Protein AF-J9DG95-F1 (afdb_monomer)

Organism: NCBI:txid1220535

pLDDT: mean 79.25, std 17.14, range [40.41, 97.5]

Structure (mmCIF, N/CA/C/O backbone):
data_AF-J9DG95-F1
#
_entry.id   AF-J9DG95-F1
#
loop_
_atom_site.group_PDB
_atom_site.id
_atom_site.type_symbol
_atom_site.label_atom_id
_atom_site.label_alt_id
_atom_site.label_comp_id
_atom_site.label_asym_id
_atom_site.label_entity_id
_atom_site.label_seq_id
_atom_site.pdbx_PDB_ins_code
_atom_site.Cartn_x
_atom_site.Cartn_y
_atom_site.Cartn_z
_atom_site.occupancy
_atom_site.B_iso_or_equiv
_atom_site.auth_seq_id
_atom_site.auth_comp_id
_atom_site.auth_asym_id
_atom_site.auth_atom_id
_atom_site.pdbx_PDB_model_num
ATOM 1 N N . MET A 1 1 ? 21.258 6.147 33.146 1.00 46.41 1 MET A N 1
ATOM 2 C CA . MET A 1 1 ? 20.422 6.375 31.950 1.00 46.41 1 MET A CA 1
ATOM 3 C C . MET A 1 1 ? 18.990 6.451 32.438 1.00 46.41 1 MET A C 1
ATOM 5 O O . MET A 1 1 ? 18.473 5.429 32.862 1.00 46.41 1 MET A O 1
ATOM 9 N N . ASP A 1 2 ? 18.403 7.646 32.477 1.00 52.19 2 ASP A N 1
ATOM 10 C CA . ASP A 1 2 ? 16.996 7.813 32.855 1.00 52.19 2 ASP A CA 1
ATOM 11 C C . ASP A 1 2 ? 16.095 7.259 31.750 1.00 52.19 2 ASP A C 1
ATOM 13 O O . ASP A 1 2 ? 16.121 7.731 30.609 1.00 52.19 2 ASP A O 1
ATOM 17 N N . MET A 1 3 ? 15.299 6.245 32.088 1.00 48.47 3 MET A N 1
ATOM 18 C CA . MET A 1 3 ? 14.184 5.807 31.258 1.00 48.47 3 MET A CA 1
ATOM 19 C C . MET A 1 3 ? 13.144 6.925 31.273 1.00 48.47 3 MET A C 1
ATOM 21 O O . MET A 1 3 ? 12.452 7.121 32.268 1.00 48.47 3 MET A O 1
ATOM 25 N N . LYS A 1 4 ? 13.028 7.677 30.173 1.00 59.44 4 LYS A N 1
ATOM 26 C CA . LYS A 1 4 ? 11.907 8.603 29.989 1.00 59.44 4 LYS A CA 1
ATOM 27 C C . LYS A 1 4 ? 10.610 7.796 30.050 1.00 59.44 4 LYS A C 1
ATOM 29 O O . LYS A 1 4 ? 10.273 7.085 29.106 1.00 59.44 4 LYS A O 1
ATOM 34 N N . GLN A 1 5 ? 9.902 7.899 31.170 1.00 54.12 5 GLN A N 1
ATOM 35 C CA . GLN A 1 5 ? 8.558 7.366 31.324 1.00 54.12 5 GLN A CA 1
ATOM 36 C C . GLN A 1 5 ? 7.655 8.158 30.372 1.00 54.12 5 GLN A C 1
ATOM 38 O O . GLN A 1 5 ? 7.385 9.339 30.596 1.00 54.12 5 GLN A O 1
ATOM 43 N N . PHE A 1 6 ? 7.246 7.547 29.261 1.00 52.09 6 PHE A N 1
ATOM 44 C CA . PHE A 1 6 ? 6.245 8.159 28.395 1.00 52.09 6 PHE A CA 1
ATOM 45 C C . PHE A 1 6 ? 4.942 8.301 29.193 1.00 52.09 6 PHE A C 1
ATOM 47 O O . PHE A 1 6 ? 4.569 7.359 29.898 1.00 52.09 6 PHE A O 1
ATOM 54 N N . PRO A 1 7 ? 4.251 9.452 29.119 1.00 52.50 7 PRO A N 1
ATOM 55 C CA . PRO A 1 7 ? 2.987 9.621 29.814 1.00 52.50 7 PRO A CA 1
ATOM 56 C C . PRO A 1 7 ? 2.023 8.532 29.346 1.00 52.50 7 PRO A C 1
ATOM 58 O O . PRO A 1 7 ? 1.777 8.380 28.145 1.00 52.50 7 PRO A O 1
ATOM 61 N N . ILE A 1 8 ? 1.496 7.763 30.299 1.00 54.72 8 ILE A N 1
ATOM 62 C CA . ILE A 1 8 ? 0.402 6.827 30.051 1.00 54.72 8 ILE A CA 1
ATOM 63 C C . ILE A 1 8 ? -0.775 7.704 29.632 1.00 54.72 8 ILE A C 1
ATOM 65 O O . ILE A 1 8 ? -1.364 8.398 30.458 1.00 54.72 8 ILE A O 1
ATOM 69 N N . ARG A 1 9 ? -1.047 7.766 28.324 1.00 54.41 9 ARG A N 1
ATOM 70 C CA . ARG A 1 9 ? -2.189 8.516 27.802 1.00 54.41 9 ARG A CA 1
ATOM 71 C C . ARG A 1 9 ? -3.445 7.929 28.441 1.00 54.41 9 ARG A C 1
ATOM 73 O O . ARG A 1 9 ? -3.718 6.745 28.258 1.00 54.41 9 ARG A O 1
ATOM 80 N N . SER A 1 10 ? -4.156 8.757 29.206 1.00 52.78 10 SER A N 1
ATOM 81 C CA . SER A 1 10 ? -5.489 8.450 29.722 1.00 52.78 10 SER A CA 1
ATOM 82 C C . SER A 1 10 ? -6.354 7.998 28.553 1.00 52.78 10 SER A C 1
ATOM 84 O O . SER A 1 10 ? -6.470 8.720 27.562 1.00 52.78 10 SER A O 1
ATOM 86 N N . PHE A 1 11 ? -6.902 6.790 28.638 1.00 56.28 11 PHE A N 1
ATOM 87 C CA . PHE A 1 11 ? -7.841 6.299 27.643 1.00 56.28 11 PHE A CA 1
ATOM 88 C C . PHE A 1 11 ? -9.150 7.065 27.825 1.00 56.28 11 PHE A C 1
ATOM 90 O O . PHE A 1 11 ? -9.706 7.082 28.919 1.00 56.28 11 PHE A O 1
ATOM 97 N N . ASP A 1 12 ? -9.605 7.742 26.776 1.00 63.22 12 ASP A N 1
ATOM 98 C CA . ASP A 1 12 ? -10.972 8.245 26.731 1.00 63.22 12 ASP A CA 1
ATOM 99 C C . ASP A 1 12 ? -11.875 7.054 26.393 1.00 63.22 12 ASP A C 1
ATOM 101 O O . ASP A 1 12 ? -11.747 6.471 25.317 1.00 63.22 12 ASP A O 1
ATOM 105 N N . GLU A 1 13 ? -12.746 6.662 27.324 1.00 64.00 13 GLU A N 1
ATOM 106 C CA . GLU A 1 13 ? -13.667 5.524 27.175 1.00 64.00 13 GLU A CA 1
ATOM 107 C C . GLU A 1 13 ? -14.621 5.681 25.980 1.00 64.00 13 GLU A C 1
ATOM 109 O O . GLU A 1 13 ? -15.195 4.701 25.510 1.00 64.00 13 GLU A O 1
ATOM 114 N N . ARG A 1 14 ? -14.763 6.903 25.449 1.00 65.94 14 ARG A N 1
ATOM 115 C CA . ARG A 1 14 ? -15.562 7.191 24.251 1.00 65.94 14 ARG A CA 1
ATOM 116 C C . ARG A 1 14 ? -14.866 6.777 22.954 1.00 65.94 14 ARG A C 1
ATOM 118 O O . ARG A 1 14 ? -15.513 6.721 21.912 1.00 65.94 14 ARG A O 1
ATOM 125 N N . VAL A 1 15 ? -13.560 6.507 22.986 1.00 65.81 15 VAL A N 1
ATOM 126 C CA . VAL A 1 15 ? -12.781 6.149 21.796 1.00 65.81 15 VAL A CA 1
ATOM 127 C C . VAL A 1 15 ? -12.737 4.632 21.651 1.00 65.81 15 VAL A C 1
ATOM 129 O O . VAL A 1 15 ? -12.050 3.935 22.398 1.00 65.81 15 VAL A O 1
ATOM 132 N N . GLN A 1 16 ? -13.449 4.116 20.649 1.00 64.75 16 GLN A N 1
ATOM 133 C CA . GLN A 1 16 ? -13.371 2.707 20.277 1.00 64.75 16 GLN A CA 1
ATOM 134 C C . GLN A 1 16 ? -12.062 2.444 19.528 1.00 64.75 16 GLN A C 1
ATOM 136 O O . GLN A 1 16 ? -11.810 3.011 18.462 1.00 64.75 16 GLN A O 1
ATOM 141 N N . PHE A 1 17 ? -11.223 1.584 20.104 1.00 68.94 17 PHE A N 1
ATOM 142 C CA . PHE A 1 17 ? -9.984 1.139 19.480 1.00 68.94 17 PHE A CA 1
ATOM 143 C C . PHE A 1 17 ? -10.176 -0.222 18.821 1.00 68.94 17 PHE A C 1
ATOM 145 O O . PHE A 1 17 ? -10.660 -1.159 19.451 1.00 68.94 17 PHE A O 1
ATOM 152 N N . MET A 1 18 ? -9.723 -0.340 17.578 1.00 72.00 18 MET A N 1
ATOM 153 C CA . MET A 1 18 ? -9.554 -1.616 16.892 1.00 72.00 18 MET A CA 1
ATOM 154 C C . MET A 1 18 ? -8.100 -2.074 17.064 1.00 72.00 18 MET A C 1
ATOM 156 O O . MET A 1 18 ? -7.167 -1.324 16.766 1.00 72.00 18 MET A O 1
ATOM 160 N N . ASP A 1 19 ? -7.900 -3.294 17.560 1.00 70.44 19 ASP A N 1
ATOM 161 C CA . ASP A 1 19 ? -6.589 -3.926 17.791 1.00 70.44 19 ASP A CA 1
ATOM 162 C C . ASP A 1 19 ? -6.255 -5.024 16.758 1.00 70.44 19 ASP A C 1
ATOM 164 O O . ASP A 1 19 ? -5.210 -5.685 16.830 1.00 70.44 19 ASP A O 1
ATOM 168 N N . TYR A 1 20 ? -7.142 -5.18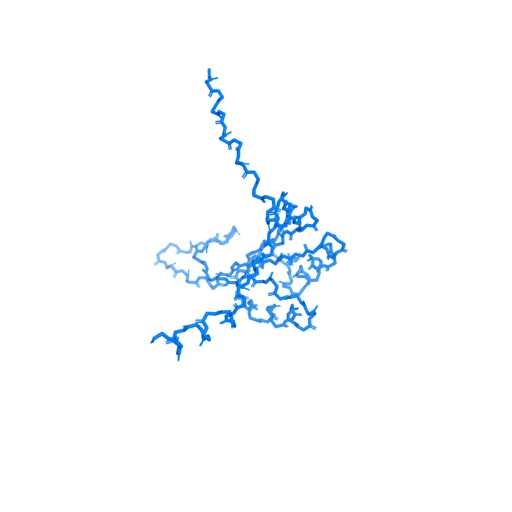9 15.774 1.00 81.00 20 TYR A N 1
ATOM 169 C CA . TYR A 1 20 ? -7.084 -6.205 14.724 1.00 81.00 20 TYR A CA 1
ATOM 170 C C . TYR A 1 20 ? -6.805 -5.618 13.328 1.00 81.00 20 TYR A C 1
ATOM 172 O O . TYR A 1 20 ? -7.105 -6.237 12.307 1.00 81.00 20 TYR A O 1
ATOM 180 N N . THR A 1 21 ? -6.233 -4.413 13.278 1.00 91.19 21 THR A N 1
ATOM 181 C CA . THR A 1 21 ? -5.901 -3.701 12.036 1.00 91.19 21 THR A CA 1
ATOM 182 C C . THR A 1 21 ? -4.418 -3.837 11.705 1.00 91.19 21 THR A C 1
ATOM 184 O O . THR A 1 21 ? -3.548 -3.793 12.578 1.00 91.19 21 THR A O 1
ATOM 187 N N . TRP A 1 22 ? -4.128 -3.978 10.421 1.00 94.69 22 TRP A N 1
ATOM 188 C CA . TRP A 1 22 ? -2.791 -4.020 9.855 1.00 94.69 22 TRP A CA 1
ATOM 189 C C . TRP A 1 22 ? -2.647 -2.905 8.829 1.00 94.69 22 TRP A C 1
ATOM 191 O O . TRP A 1 22 ? -3.628 -2.453 8.239 1.00 94.69 22 TRP A O 1
ATOM 201 N N . ILE A 1 23 ? -1.413 -2.453 8.642 1.00 96.19 23 ILE A N 1
ATOM 202 C CA . ILE A 1 23 ? -1.058 -1.499 7.602 1.00 96.19 23 ILE A CA 1
ATOM 203 C C . ILE A 1 23 ? -0.097 -2.172 6.632 1.00 96.19 23 ILE A C 1
ATOM 205 O O . ILE A 1 23 ? 0.952 -2.686 7.033 1.00 96.19 23 ILE A O 1
ATOM 209 N N . ILE A 1 24 ? -0.467 -2.160 5.358 1.00 97.44 24 ILE A N 1
ATOM 210 C CA . ILE A 1 24 ? 0.411 -2.517 4.251 1.00 97.44 24 ILE A CA 1
ATOM 211 C C . ILE A 1 24 ? 0.931 -1.210 3.675 1.00 97.44 24 ILE A C 1
ATOM 213 O O . ILE A 1 24 ? 0.156 -0.330 3.303 1.00 97.44 24 ILE A O 1
ATOM 217 N N . SER A 1 25 ? 2.246 -1.075 3.624 1.00 96.81 25 SER A N 1
ATOM 218 C CA . SER A 1 25 ? 2.917 0.122 3.140 1.00 96.81 25 SER A CA 1
ATOM 219 C C . SER A 1 25 ? 3.880 -0.255 2.037 1.00 96.81 25 SER A C 1
ATOM 221 O O . SER A 1 25 ? 4.609 -1.240 2.151 1.00 96.81 25 SER A O 1
ATOM 223 N N . GLY A 1 26 ? 3.942 0.558 0.997 1.00 94.38 26 GLY A N 1
ATOM 224 C CA . GLY A 1 26 ? 4.893 0.328 -0.072 1.00 94.38 26 GLY A CA 1
ATOM 225 C C . GLY A 1 26 ? 5.200 1.577 -0.865 1.00 94.38 26 GLY A C 1
ATOM 226 O O . GLY A 1 26 ? 4.537 2.603 -0.743 1.00 94.38 26 GLY A O 1
ATOM 227 N N . THR A 1 27 ? 6.247 1.472 -1.665 1.00 93.12 27 THR A N 1
ATOM 228 C CA . THR A 1 27 ? 6.713 2.523 -2.555 1.00 93.12 27 THR A CA 1
ATOM 229 C C . THR A 1 27 ? 6.881 1.926 -3.943 1.00 93.12 27 THR A C 1
ATOM 231 O O . THR A 1 27 ? 7.583 0.928 -4.082 1.00 93.12 27 THR A O 1
ATOM 234 N N . ILE A 1 28 ? 6.253 2.537 -4.945 1.00 92.06 28 ILE A N 1
ATOM 235 C CA . ILE A 1 28 ? 6.300 2.150 -6.359 1.00 92.06 28 ILE A CA 1
ATOM 236 C C . ILE A 1 28 ? 7.242 3.120 -7.075 1.00 92.06 28 ILE A C 1
ATOM 238 O O . ILE A 1 28 ? 7.118 4.331 -6.903 1.00 92.06 28 ILE A O 1
ATOM 242 N N . TYR A 1 29 ? 8.215 2.605 -7.829 1.00 87.56 29 TYR A N 1
ATOM 243 C CA . TYR A 1 29 ? 9.298 3.421 -8.404 1.00 87.56 29 TYR A CA 1
ATOM 244 C C . TYR A 1 29 ? 9.025 3.965 -9.812 1.00 87.56 29 TYR A C 1
ATOM 246 O O . TYR A 1 29 ? 9.707 4.904 -10.222 1.00 87.56 29 TYR A O 1
ATOM 254 N N . ASP A 1 30 ? 8.042 3.403 -10.516 1.00 82.81 30 ASP A N 1
ATOM 255 C CA . ASP A 1 30 ? 7.675 3.773 -11.892 1.00 82.81 30 ASP A CA 1
ATOM 256 C C . ASP A 1 30 ? 6.259 4.395 -11.975 1.00 82.81 30 ASP A C 1
ATOM 258 O O . ASP A 1 30 ? 5.644 4.423 -13.042 1.00 82.81 30 ASP A O 1
ATOM 262 N N . GLY A 1 31 ? 5.727 4.869 -10.843 1.00 80.00 31 GLY A N 1
ATOM 263 C CA . GLY A 1 31 ? 4.378 5.422 -10.728 1.00 80.00 31 GLY A CA 1
ATOM 264 C C . GLY A 1 31 ? 3.260 4.406 -11.005 1.00 80.00 31 GLY A C 1
ATOM 265 O O . GLY A 1 31 ? 3.445 3.191 -10.916 1.00 80.00 31 GLY A O 1
ATOM 266 N N . GLY A 1 32 ? 2.071 4.904 -11.352 1.00 80.88 32 GLY A N 1
ATOM 267 C CA . GLY A 1 32 ? 0.912 4.071 -11.696 1.00 80.88 32 GLY A CA 1
ATOM 268 C C . GLY A 1 32 ? 0.061 3.647 -10.498 1.00 80.88 32 GLY A C 1
ATOM 269 O O . GLY A 1 32 ? -0.787 2.757 -10.624 1.00 80.88 32 GLY A O 1
ATOM 270 N N . SER A 1 33 ? 0.240 4.303 -9.352 1.00 88.62 33 SER A N 1
ATOM 271 C CA . SER A 1 33 ? -0.543 4.058 -8.144 1.00 88.62 33 SER A CA 1
ATOM 272 C C . SER A 1 33 ? -2.044 4.308 -8.325 1.00 88.62 33 SER A C 1
ATOM 274 O O . SER A 1 33 ? -2.854 3.674 -7.656 1.00 88.62 33 SER A O 1
ATOM 276 N N . GLU A 1 34 ? -2.436 5.136 -9.297 1.00 90.75 34 GLU A N 1
ATOM 277 C CA . GLU A 1 34 ? -3.830 5.365 -9.699 1.00 90.75 34 GLU A CA 1
ATOM 278 C C . GLU A 1 34 ? -4.568 4.067 -10.076 1.00 90.75 34 GLU A C 1
ATOM 280 O O . GLU A 1 34 ? -5.718 3.864 -9.683 1.00 90.75 34 GLU A O 1
ATOM 285 N N . LYS A 1 35 ? -3.888 3.144 -10.771 1.00 94.00 35 LYS A N 1
ATOM 286 C CA . LYS A 1 35 ? -4.458 1.848 -11.168 1.00 94.00 35 LYS A CA 1
ATOM 287 C C . LYS A 1 35 ? -4.612 0.933 -9.965 1.00 94.00 35 LYS A C 1
ATOM 289 O O . LYS A 1 35 ? -5.596 0.202 -9.867 1.00 94.00 35 LYS A O 1
ATOM 294 N N . LEU A 1 36 ? -3.645 0.984 -9.048 1.00 94.56 36 LEU A N 1
ATOM 295 C CA . LEU A 1 36 ? -3.714 0.239 -7.799 1.00 94.56 36 LEU A CA 1
ATOM 296 C C . LEU A 1 36 ? -4.867 0.755 -6.931 1.00 94.56 36 LEU A C 1
ATOM 298 O O . LEU A 1 36 ? -5.659 -0.045 -6.439 1.00 94.56 36 LEU A O 1
ATOM 302 N N . LEU A 1 37 ? -5.008 2.075 -6.796 1.00 94.75 37 LEU A N 1
ATOM 303 C CA . LEU A 1 37 ? -6.111 2.711 -6.079 1.00 94.75 37 LEU A CA 1
ATOM 304 C C . LEU A 1 37 ? -7.467 2.281 -6.651 1.00 94.75 37 LEU A C 1
ATOM 306 O O . LEU A 1 37 ? -8.358 1.892 -5.897 1.00 94.75 37 LEU A O 1
ATOM 310 N N . GLU A 1 38 ? -7.628 2.300 -7.976 1.00 94.88 38 GLU A N 1
ATOM 311 C CA . GLU A 1 38 ? -8.857 1.827 -8.615 1.00 94.88 38 GLU A CA 1
ATOM 312 C C . GLU A 1 38 ? -9.113 0.341 -8.330 1.00 94.88 38 GLU A C 1
ATOM 314 O O . GLU A 1 38 ? -10.230 -0.038 -7.968 1.00 94.88 38 GLU A O 1
ATOM 319 N N . ALA A 1 39 ? -8.084 -0.501 -8.435 1.00 95.75 39 ALA A N 1
ATOM 320 C CA . ALA A 1 39 ? -8.203 -1.933 -8.203 1.00 95.75 39 ALA A CA 1
ATOM 321 C C . ALA A 1 39 ? -8.533 -2.281 -6.738 1.00 95.75 39 ALA A C 1
ATOM 323 O O . 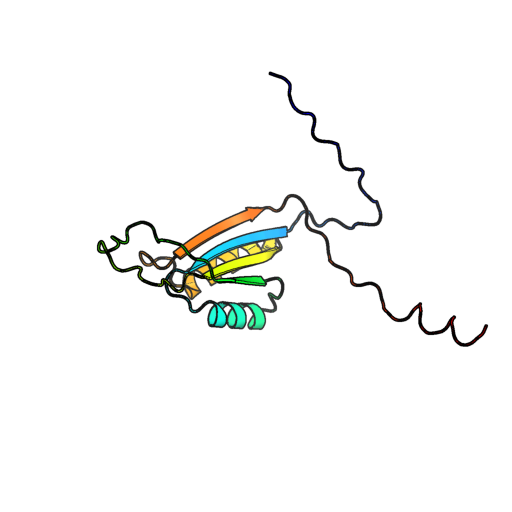ALA A 1 39 ? -9.275 -3.238 -6.498 1.00 95.75 39 ALA A O 1
ATOM 324 N N . LEU A 1 40 ? -8.021 -1.512 -5.774 1.00 95.56 40 LEU A N 1
ATOM 325 C CA . LEU A 1 40 ? -8.362 -1.624 -4.352 1.00 95.56 40 LEU A CA 1
ATOM 326 C C . LEU A 1 40 ? -9.804 -1.173 -4.094 1.00 95.56 40 LEU A C 1
ATOM 328 O O . LEU A 1 40 ? -10.563 -1.885 -3.438 1.00 95.56 40 LEU A O 1
ATOM 332 N N . ARG A 1 41 ? -10.228 -0.060 -4.704 1.00 94.25 41 ARG A N 1
ATOM 333 C CA . ARG A 1 41 ? -11.608 0.437 -4.610 1.00 94.25 41 ARG A CA 1
ATOM 334 C C . ARG A 1 41 ? -12.626 -0.568 -5.150 1.00 94.25 41 ARG A C 1
ATOM 336 O O . ARG A 1 41 ? -13.660 -0.784 -4.529 1.00 94.25 41 ARG A O 1
ATOM 343 N N . LEU A 1 42 ? -12.336 -1.212 -6.283 1.00 95.06 42 LEU A N 1
ATOM 344 C CA . LEU A 1 42 ? -13.197 -2.259 -6.857 1.00 95.06 42 LEU A CA 1
ATOM 345 C C . LEU A 1 42 ? -13.327 -3.500 -5.957 1.00 95.06 42 LEU A C 1
ATOM 347 O O . LEU A 1 42 ? -14.244 -4.292 -6.146 1.00 95.06 42 LEU A O 1
ATOM 351 N N . ARG A 1 43 ? -12.420 -3.664 -4.989 1.00 93.38 43 ARG A N 1
ATOM 352 C CA . ARG A 1 43 ? -12.446 -4.711 -3.957 1.00 93.38 43 ARG A CA 1
ATOM 353 C C . ARG A 1 43 ? -13.021 -4.214 -2.627 1.00 93.38 43 ARG A C 1
ATOM 355 O O . ARG A 1 43 ? -12.881 -4.900 -1.625 1.00 93.38 43 ARG A O 1
ATOM 362 N N . GLU A 1 44 ? -13.631 -3.028 -2.618 1.00 92.50 44 GLU A N 1
ATOM 363 C CA . GLU A 1 44 ? -14.201 -2.370 -1.433 1.00 92.50 44 GLU A CA 1
ATOM 364 C C . GLU A 1 44 ? -13.167 -2.025 -0.342 1.00 92.50 44 GLU A C 1
ATOM 366 O O . GLU A 1 44 ? -13.512 -1.808 0.819 1.00 92.50 44 GLU A O 1
ATOM 371 N N . IL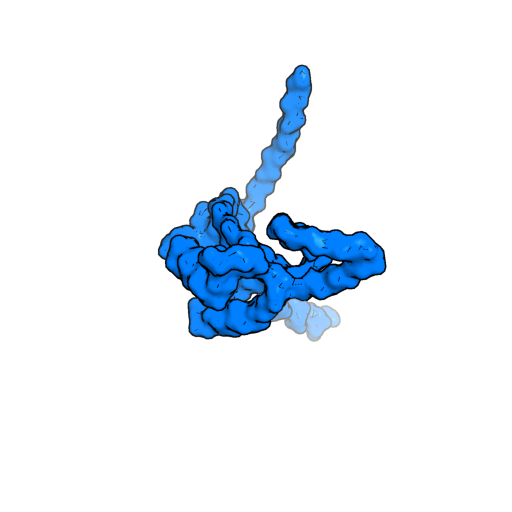E A 1 45 ? -11.888 -1.904 -0.717 1.00 92.56 45 ILE A N 1
ATOM 372 C CA . ILE A 1 45 ? -10.805 -1.484 0.180 1.00 92.56 45 ILE A CA 1
ATOM 373 C C . ILE A 1 45 ? -10.634 0.027 0.041 1.00 92.56 45 ILE A C 1
ATOM 375 O O . ILE A 1 45 ? -9.970 0.519 -0.871 1.00 92.56 45 ILE A O 1
ATOM 379 N N . ASN A 1 46 ? -11.277 0.768 0.941 1.00 87.25 46 ASN A N 1
ATOM 380 C CA . ASN A 1 46 ? -11.398 2.224 0.822 1.00 87.25 46 ASN A CA 1
ATOM 381 C C . ASN A 1 46 ? -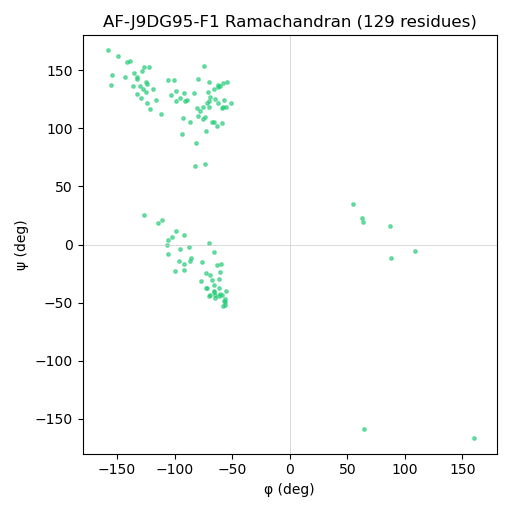10.395 3.003 1.682 1.00 87.25 46 ASN A C 1
ATOM 383 O O . ASN A 1 46 ? -10.070 4.140 1.349 1.00 87.25 46 ASN A O 1
ATOM 387 N N . GLU A 1 47 ? -9.870 2.397 2.749 1.00 92.06 47 GLU A N 1
ATOM 388 C CA . GLU A 1 47 ? -8.905 3.040 3.650 1.00 92.06 47 GLU A CA 1
ATOM 389 C C . GLU A 1 47 ? -7.485 2.963 3.078 1.00 92.06 47 GLU A C 1
ATOM 391 O O . GLU A 1 47 ? -6.610 2.248 3.579 1.00 92.06 47 GLU A O 1
ATOM 396 N N . CYS A 1 48 ? -7.282 3.690 1.979 1.00 94.00 48 CYS A N 1
ATOM 397 C CA . CYS A 1 48 ? -6.022 3.764 1.257 1.00 94.00 48 CYS A CA 1
ATOM 398 C C . CYS A 1 48 ? -5.542 5.211 1.133 1.00 94.00 48 CYS A C 1
ATOM 400 O O . CYS A 1 48 ? -6.311 6.112 0.800 1.00 94.00 48 CYS A O 1
ATOM 402 N N . TYR A 1 49 ? -4.245 5.425 1.316 1.00 94.31 49 TYR A N 1
ATOM 403 C CA . TYR A 1 49 ? -3.601 6.726 1.181 1.00 94.31 49 TYR A CA 1
ATOM 404 C C . TYR A 1 49 ? -2.458 6.625 0.184 1.00 94.31 49 TYR A C 1
ATOM 406 O O . TYR A 1 49 ? -1.617 5.739 0.307 1.00 94.31 49 TYR A O 1
ATOM 414 N N . PHE A 1 50 ? -2.415 7.552 -0.767 1.00 94.44 50 PHE A N 1
ATOM 415 C CA . PHE A 1 50 ? -1.415 7.609 -1.827 1.00 94.44 50 PHE A CA 1
ATOM 416 C C . PHE A 1 50 ? -0.831 9.012 -1.903 1.00 94.44 50 PHE A C 1
ATOM 418 O O . PHE A 1 50 ? -1.568 9.996 -1.818 1.00 94.44 50 PHE A O 1
ATOM 425 N N . TYR A 1 51 ? 0.486 9.116 -2.043 1.00 91.19 51 TYR A N 1
ATOM 426 C CA . TYR A 1 51 ? 1.155 10.402 -2.191 1.00 91.19 51 TYR A CA 1
ATOM 427 C C . TYR A 1 51 ? 2.482 10.269 -2.941 1.00 91.19 51 TYR A C 1
ATOM 429 O O . TYR A 1 51 ? 3.218 9.290 -2.797 1.00 91.19 51 TYR A O 1
ATOM 437 N N . ASN A 1 52 ? 2.793 11.300 -3.725 1.00 89.44 52 ASN A N 1
ATOM 438 C CA . ASN A 1 52 ? 4.068 11.430 -4.422 1.00 89.44 52 ASN A CA 1
ATOM 439 C C . ASN A 1 52 ? 5.200 11.703 -3.429 1.00 89.44 52 ASN A C 1
ATOM 441 O O . ASN A 1 52 ? 5.046 12.500 -2.499 1.00 89.44 52 ASN A O 1
ATOM 445 N N . VAL A 1 53 ? 6.355 11.079 -3.650 1.00 86.38 53 VAL A N 1
ATOM 446 C CA . VAL A 1 53 ? 7.563 11.280 -2.846 1.00 86.38 53 VAL A CA 1
ATOM 447 C C . VAL A 1 53 ? 8.779 11.486 -3.741 1.00 86.38 53 VAL A C 1
ATOM 449 O O . VAL A 1 53 ? 8.923 10.857 -4.779 1.00 86.38 53 VAL A O 1
ATOM 452 N N . ALA A 1 54 ? 9.706 12.342 -3.318 1.00 81.38 54 ALA A N 1
ATOM 453 C CA . ALA A 1 54 ? 11.017 12.431 -3.951 1.00 81.38 54 ALA A CA 1
ATOM 454 C C . ALA A 1 54 ? 11.947 11.400 -3.295 1.00 81.38 54 ALA A C 1
ATOM 456 O O . ALA A 1 54 ? 12.368 11.585 -2.152 1.00 81.38 54 ALA A O 1
ATOM 457 N N . SER A 1 55 ? 12.244 10.302 -3.991 1.00 70.69 55 SER A N 1
ATOM 458 C CA . SER A 1 55 ? 13.116 9.238 -3.482 1.00 70.69 55 SER A CA 1
ATOM 459 C C . SER A 1 55 ? 14.023 8.680 -4.576 1.00 70.69 55 SER A C 1
ATOM 461 O O . SER A 1 55 ? 13.711 8.767 -5.761 1.00 70.69 55 SER A O 1
ATOM 463 N N . THR A 1 56 ? 15.144 8.087 -4.164 1.00 76.44 56 THR A N 1
ATOM 464 C CA . THR A 1 56 ? 16.101 7.434 -5.062 1.00 76.44 56 THR A CA 1
ATOM 465 C C . THR A 1 56 ? 16.074 5.928 -4.808 1.00 76.44 56 THR A C 1
ATOM 467 O O . THR A 1 56 ? 16.510 5.493 -3.737 1.00 76.44 56 THR A O 1
ATOM 470 N N . PRO A 1 57 ? 15.594 5.117 -5.766 1.00 75.75 57 PRO A N 1
ATOM 471 C CA . PRO A 1 57 ? 15.620 3.662 -5.665 1.00 75.75 57 PRO A CA 1
ATOM 472 C C . PRO A 1 57 ? 17.024 3.112 -5.394 1.00 75.75 57 PRO A C 1
ATOM 474 O O . PRO A 1 57 ? 18.010 3.557 -5.991 1.00 75.75 57 PRO A O 1
ATOM 477 N N . ILE A 1 58 ? 17.122 2.098 -4.530 1.00 73.19 58 ILE A N 1
ATOM 478 C CA . ILE A 1 58 ? 18.374 1.355 -4.341 1.00 73.19 58 ILE A CA 1
ATOM 479 C C . ILE A 1 58 ? 18.785 0.703 -5.665 1.00 73.19 58 ILE A C 1
ATOM 481 O O . ILE A 1 58 ? 17.965 0.122 -6.363 1.00 73.19 58 ILE A O 1
ATOM 485 N N . GLY A 1 59 ? 20.073 0.780 -6.003 1.00 69.50 59 GLY A N 1
ATOM 486 C CA . GLY A 1 59 ? 20.630 0.117 -7.185 1.00 69.50 59 GLY A CA 1
ATOM 487 C C . GLY A 1 59 ? 20.567 0.927 -8.485 1.00 69.50 59 GLY A C 1
ATOM 488 O O . GLY A 1 59 ? 21.285 0.582 -9.426 1.00 69.50 59 GLY A O 1
ATOM 489 N N . LYS A 1 60 ? 19.826 2.046 -8.543 1.00 66.06 60 LYS A N 1
ATOM 490 C CA . LYS A 1 60 ? 19.919 2.986 -9.673 1.00 66.06 60 LYS A CA 1
ATOM 491 C C . LYS A 1 60 ? 21.141 3.896 -9.508 1.00 66.06 60 LYS A C 1
ATOM 493 O O . LYS A 1 60 ? 21.240 4.678 -8.565 1.00 66.06 60 LYS A O 1
ATOM 498 N N . LYS A 1 61 ? 22.093 3.805 -10.444 1.00 61.41 61 LYS A N 1
ATOM 499 C CA . LYS A 1 61 ? 23.194 4.773 -10.555 1.00 61.41 61 LYS A CA 1
ATOM 500 C C . LYS A 1 61 ? 22.646 6.057 -11.168 1.00 61.41 61 LYS A C 1
ATOM 502 O O . LYS A 1 61 ? 22.379 6.089 -12.363 1.00 61.41 61 LYS A O 1
ATOM 507 N N . THR A 1 62 ? 22.514 7.111 -10.372 1.00 58.66 62 THR A N 1
ATOM 508 C CA . THR A 1 62 ? 22.252 8.453 -10.900 1.00 58.66 62 THR A CA 1
ATOM 509 C C . THR A 1 62 ? 23.467 8.892 -11.715 1.00 58.66 62 THR A C 1
ATOM 511 O O . THR A 1 62 ? 24.601 8.860 -11.229 1.00 58.66 62 THR A O 1
ATOM 514 N N . VAL A 1 63 ? 23.255 9.266 -12.976 1.00 56.06 63 VAL A N 1
ATOM 515 C CA . VAL A 1 63 ? 24.320 9.841 -13.803 1.00 56.06 63 VAL A CA 1
ATOM 516 C C . VAL A 1 63 ? 24.622 11.232 -13.244 1.00 56.06 63 VAL A C 1
ATOM 518 O O . VAL A 1 63 ? 23.717 12.050 -13.084 1.00 56.06 63 VAL A O 1
ATOM 521 N N . ALA A 1 64 ? 25.879 11.492 -12.882 1.00 53.56 64 ALA A N 1
ATOM 522 C CA . ALA A 1 64 ? 26.266 12.746 -12.242 1.00 53.56 64 ALA A CA 1
ATOM 523 C C . ALA A 1 64 ? 25.845 13.959 -13.096 1.00 53.56 64 ALA A C 1
ATOM 525 O O . ALA A 1 64 ? 26.318 14.119 -14.219 1.00 53.56 64 ALA A O 1
ATOM 526 N N . GLY A 1 65 ? 24.976 14.814 -12.547 1.00 54.62 65 GLY A N 1
ATOM 527 C CA . GLY A 1 65 ? 24.596 16.099 -13.146 1.00 54.62 65 GLY A CA 1
ATOM 528 C C . GLY A 1 65 ? 23.176 16.198 -13.712 1.00 54.62 65 GLY A C 1
ATOM 529 O O . GLY A 1 65 ? 22.776 17.302 -14.071 1.00 54.62 65 GLY A O 1
ATOM 530 N N . VAL A 1 66 ? 22.395 15.112 -13.749 1.00 56.78 66 VAL A N 1
ATOM 531 C CA . VAL A 1 66 ? 20.969 15.159 -14.121 1.00 56.78 66 VAL A CA 1
ATOM 532 C C . VAL A 1 66 ? 20.140 14.605 -12.968 1.00 56.78 66 VAL A C 1
ATOM 534 O O . VAL A 1 66 ? 20.284 13.442 -12.597 1.00 56.78 66 VAL A O 1
ATOM 537 N N . ALA A 1 67 ? 19.290 15.444 -12.375 1.00 55.84 67 ALA A N 1
ATOM 538 C CA . ALA A 1 67 ? 18.248 14.968 -11.477 1.00 55.84 67 ALA A CA 1
ATOM 539 C C . ALA A 1 67 ? 17.184 14.278 -12.341 1.00 55.84 67 ALA A C 1
ATOM 541 O O . ALA A 1 67 ? 16.368 14.951 -12.967 1.00 55.84 67 ALA A O 1
ATOM 542 N N . GLU A 1 68 ? 17.231 12.950 -12.444 1.00 58.03 68 GLU A N 1
ATOM 543 C CA . GLU A 1 68 ? 16.072 12.204 -12.935 1.00 58.03 68 GLU A CA 1
ATOM 544 C C . GLU A 1 68 ? 14.920 12.437 -11.951 1.00 58.03 68 GLU A C 1
ATOM 546 O O . GLU A 1 68 ? 15.052 12.187 -10.751 1.00 58.03 68 GLU A O 1
ATOM 551 N N . SER A 1 69 ? 13.809 12.973 -12.459 1.00 57.69 69 SER A N 1
ATOM 552 C CA . SER A 1 69 ? 12.544 12.963 -11.733 1.00 57.69 69 SER A CA 1
ATOM 553 C C . SER A 1 69 ? 12.032 11.535 -11.786 1.00 57.69 69 SER A C 1
ATOM 555 O O . SER A 1 69 ? 11.677 11.047 -12.856 1.00 57.69 69 SER A O 1
ATOM 557 N N . PHE A 1 70 ? 12.060 10.852 -10.651 1.00 64.81 70 PHE A N 1
ATOM 558 C CA . PHE A 1 70 ? 11.416 9.559 -10.518 1.00 64.81 70 PHE A CA 1
ATOM 559 C C . PHE A 1 70 ? 9.998 9.813 -10.020 1.00 64.81 70 PHE A C 1
ATOM 561 O O . PHE A 1 70 ? 9.825 10.448 -8.977 1.00 64.81 70 PHE A O 1
ATOM 568 N N . ASP A 1 71 ? 9.006 9.325 -10.760 1.00 73.56 71 ASP A N 1
ATOM 569 C CA . ASP A 1 71 ? 7.604 9.326 -10.339 1.00 73.56 71 ASP A CA 1
ATOM 570 C C . ASP A 1 71 ? 7.425 8.251 -9.258 1.00 73.56 71 ASP A C 1
ATOM 572 O O . ASP A 1 71 ? 6.880 7.172 -9.480 1.00 73.56 71 ASP A O 1
ATOM 576 N N . VAL A 1 72 ? 8.004 8.514 -8.085 1.00 87.50 72 VAL A N 1
ATOM 577 C CA . VAL A 1 72 ? 7.944 7.606 -6.947 1.00 87.50 72 VAL A CA 1
ATOM 578 C C . VAL A 1 72 ? 6.706 7.927 -6.132 1.00 87.50 72 VAL A C 1
ATOM 580 O O . VAL A 1 72 ? 6.524 9.038 -5.634 1.00 87.50 72 VAL A O 1
ATOM 583 N N . GLU A 1 73 ? 5.882 6.913 -5.930 1.00 92.00 73 GLU A N 1
ATOM 584 C CA . GLU A 1 73 ? 4.632 7.023 -5.192 1.00 92.00 73 GLU A CA 1
ATOM 585 C C . GLU A 1 73 ? 4.686 6.103 -3.980 1.00 92.00 73 GLU A C 1
ATOM 587 O O . GLU A 1 73 ? 5.110 4.952 -4.071 1.00 92.00 73 GLU A O 1
ATOM 592 N N . THR A 1 74 ? 4.279 6.609 -2.819 1.00 93.94 74 THR A N 1
ATOM 593 C CA . THR A 1 74 ? 4.112 5.795 -1.611 1.00 93.94 74 THR A CA 1
ATOM 594 C C . THR A 1 74 ? 2.636 5.583 -1.340 1.00 93.94 74 THR A C 1
ATOM 596 O O . THR A 1 74 ? 1.824 6.493 -1.515 1.00 93.94 74 THR A O 1
ATOM 599 N N . PHE A 1 75 ? 2.304 4.376 -0.891 1.00 95.38 75 PHE A N 1
ATOM 600 C CA . PHE A 1 75 ? 0.959 4.000 -0.503 1.00 95.38 75 PHE A CA 1
ATOM 601 C C . PHE A 1 75 ? 0.906 3.405 0.902 1.00 95.38 75 PHE A C 1
ATOM 603 O O . PHE A 1 75 ? 1.856 2.775 1.378 1.00 95.38 75 PHE A O 1
ATOM 610 N N . HIS A 1 76 ? -0.251 3.571 1.532 1.00 96.62 76 HIS A N 1
ATOM 611 C CA . HIS A 1 76 ? -0.648 2.902 2.762 1.00 96.62 76 HIS A CA 1
ATOM 612 C C . HIS A 1 76 ? -2.056 2.356 2.600 1.00 96.62 76 HIS A C 1
ATOM 614 O O . HIS A 1 76 ? -2.957 3.101 2.229 1.00 96.62 76 HIS A O 1
ATOM 620 N N . VAL A 1 77 ? -2.251 1.084 2.917 1.00 96.19 77 VAL A N 1
ATOM 621 C CA . VAL A 1 77 ? -3.550 0.415 2.869 1.00 96.19 77 VAL A CA 1
ATOM 622 C C . VAL A 1 77 ? -3.823 -0.173 4.244 1.00 96.19 77 VAL A C 1
ATOM 624 O O . VAL A 1 77 ? -3.019 -0.958 4.754 1.00 96.19 77 VAL A O 1
ATOM 627 N N . LEU A 1 78 ? -4.931 0.229 4.864 1.00 94.56 78 LEU A N 1
ATOM 628 C CA . LEU A 1 78 ? -5.372 -0.333 6.135 1.00 94.56 78 LEU A CA 1
ATOM 629 C C . LEU A 1 78 ? -6.322 -1.494 5.868 1.00 94.56 78 LEU A C 1
ATOM 631 O O . LEU A 1 78 ? -7.282 -1.375 5.110 1.00 94.56 78 LEU A O 1
ATOM 635 N N . VAL A 1 79 ? -6.055 -2.615 6.527 1.00 93.69 79 VAL A N 1
ATOM 636 C CA . VAL A 1 79 ? -6.812 -3.859 6.366 1.00 93.69 79 VAL A CA 1
ATOM 637 C C . VAL A 1 79 ? -7.040 -4.526 7.715 1.00 93.69 79 VAL A C 1
ATOM 639 O O . VAL A 1 79 ? -6.311 -4.291 8.683 1.00 93.69 79 VAL A O 1
ATOM 642 N N . SER A 1 80 ? -8.058 -5.372 7.800 1.00 91.69 80 SER A N 1
ATOM 643 C CA . SER A 1 80 ? -8.221 -6.292 8.923 1.00 91.69 80 SER A CA 1
ATOM 644 C C . SER A 1 80 ? -7.214 -7.444 8.819 1.00 91.69 80 SER A C 1
ATOM 646 O O . SER A 1 80 ? -6.755 -7.788 7.728 1.00 91.69 80 SER A O 1
ATOM 648 N N . ALA A 1 81 ? -6.838 -8.048 9.951 1.00 91.12 81 ALA A N 1
ATOM 649 C CA . ALA A 1 81 ? -5.798 -9.083 9.949 1.00 91.12 81 ALA A CA 1
ATOM 650 C C . ALA A 1 81 ? -6.152 -10.325 9.114 1.00 91.12 81 ALA A C 1
ATOM 652 O O . ALA A 1 81 ? -5.255 -10.970 8.589 1.00 91.12 81 ALA A O 1
ATOM 653 N N . ASP A 1 82 ? -7.436 -10.665 8.993 1.00 92.50 82 ASP A N 1
ATOM 654 C CA . ASP A 1 82 ? -7.920 -11.810 8.212 1.00 92.50 82 ASP A CA 1
ATOM 655 C C . ASP A 1 82 ? -7.749 -11.618 6.697 1.00 92.50 82 ASP A C 1
ATOM 657 O O . ASP A 1 82 ? -7.611 -12.595 5.966 1.00 92.50 82 ASP A O 1
ATOM 661 N N . GLN A 1 83 ? -7.727 -10.367 6.228 1.00 92.81 83 GLN A N 1
ATOM 662 C CA . GLN A 1 83 ? -7.516 -10.029 4.818 1.00 92.81 83 GLN A CA 1
ATOM 663 C C . GLN A 1 83 ? -6.056 -9.685 4.503 1.00 92.81 83 GLN A C 1
ATOM 665 O O . GLN A 1 83 ? -5.682 -9.628 3.334 1.00 92.81 83 GLN A O 1
ATOM 670 N N . ALA A 1 84 ? -5.231 -9.453 5.525 1.00 94.69 84 ALA A N 1
ATOM 671 C CA . ALA A 1 84 ? -3.919 -8.836 5.382 1.00 94.69 84 ALA A CA 1
ATOM 672 C C . ALA A 1 84 ? -2.994 -9.575 4.400 1.00 94.69 84 ALA A C 1
ATOM 674 O O . ALA A 1 84 ? -2.486 -8.949 3.471 1.00 94.69 84 ALA A O 1
ATOM 675 N N . ASP A 1 85 ? -2.857 -10.896 4.534 1.00 96.88 85 ASP A N 1
ATOM 676 C CA . ASP A 1 85 ? -1.998 -11.695 3.649 1.00 96.88 85 ASP A CA 1
ATOM 677 C C . ASP A 1 85 ? -2.504 -11.695 2.197 1.00 96.88 85 ASP A C 1
ATOM 679 O O . ASP A 1 85 ? -1.729 -11.496 1.263 1.00 96.88 85 ASP A O 1
ATOM 683 N N . ASN A 1 86 ? -3.817 -11.843 1.994 1.00 96.88 86 ASN A N 1
ATOM 684 C CA . ASN A 1 86 ? -4.416 -11.872 0.657 1.00 96.88 86 ASN A CA 1
ATOM 685 C C . ASN A 1 86 ? -4.270 -10.527 -0.065 1.00 96.88 86 ASN A C 1
ATOM 687 O O . ASN A 1 86 ? -4.013 -10.490 -1.269 1.00 96.88 86 ASN A O 1
ATOM 691 N N . ILE A 1 87 ? -4.445 -9.417 0.658 1.00 96.75 87 ILE A N 1
ATOM 692 C CA . ILE A 1 87 ? -4.290 -8.077 0.085 1.00 96.75 87 ILE A CA 1
ATOM 693 C C . ILE A 1 87 ? -2.819 -7.760 -0.168 1.00 96.75 87 ILE A C 1
ATOM 695 O O . ILE A 1 87 ? -2.508 -7.165 -1.197 1.00 96.75 87 ILE A O 1
ATOM 699 N N . PHE A 1 88 ? -1.914 -8.191 0.711 1.00 97.44 88 PHE A N 1
ATOM 700 C CA . PHE A 1 88 ? -0.480 -8.060 0.481 1.00 97.44 88 PHE A CA 1
ATOM 701 C C . PHE A 1 88 ? -0.067 -8.771 -0.812 1.00 97.44 88 PHE A C 1
ATOM 703 O O . PHE A 1 88 ? 0.505 -8.137 -1.694 1.00 97.44 88 PHE A O 1
ATOM 710 N N . GLU A 1 89 ? -0.431 -10.046 -0.969 1.00 97.50 89 GLU A N 1
ATOM 711 C CA . GLU A 1 89 ? -0.132 -10.827 -2.175 1.00 97.50 89 GLU A CA 1
ATOM 712 C C . GLU A 1 89 ? -0.732 -10.183 -3.432 1.00 97.50 89 GLU A C 1
ATOM 714 O O . GLU A 1 89 ? -0.065 -10.037 -4.454 1.00 97.50 89 GLU A O 1
ATOM 719 N N . PHE A 1 90 ? -1.982 -9.718 -3.348 1.00 96.75 90 PHE A N 1
ATOM 720 C CA . PHE A 1 90 ? -2.625 -9.018 -4.454 1.00 96.75 90 PHE A CA 1
ATOM 721 C C . PHE A 1 90 ? -1.831 -7.782 -4.896 1.00 96.75 90 PHE A C 1
ATOM 723 O O . PHE A 1 90 ? -1.596 -7.615 -6.091 1.00 96.75 90 PHE A O 1
ATOM 730 N N . ILE A 1 91 ? -1.421 -6.918 -3.961 1.00 96.19 91 ILE A N 1
ATOM 731 C CA . ILE A 1 91 ? -0.651 -5.708 -4.284 1.00 96.19 91 ILE A CA 1
ATOM 732 C C . ILE A 1 91 ? 0.723 -6.089 -4.848 1.00 96.19 91 ILE A C 1
ATOM 734 O O . ILE A 1 91 ? 1.180 -5.475 -5.812 1.00 96.19 91 ILE A O 1
ATOM 738 N N . TYR A 1 92 ? 1.363 -7.111 -4.272 1.00 96.31 92 TYR A N 1
ATOM 739 C CA . TYR A 1 92 ? 2.657 -7.619 -4.720 1.00 96.31 92 TYR A CA 1
ATOM 740 C C . TYR A 1 92 ? 2.624 -8.029 -6.195 1.00 96.31 92 TYR A C 1
ATOM 742 O O . TYR A 1 92 ? 3.432 -7.545 -6.989 1.00 96.31 92 TYR A O 1
ATOM 750 N N . GLU A 1 93 ? 1.651 -8.857 -6.571 1.00 96.06 93 GLU A N 1
ATOM 751 C CA . GLU A 1 93 ? 1.479 -9.330 -7.944 1.00 96.06 93 GLU A CA 1
ATOM 752 C C . GLU A 1 93 ? 1.012 -8.214 -8.883 1.00 96.06 93 GLU A C 1
ATOM 754 O O . GLU A 1 93 ? 1.555 -8.045 -9.973 1.00 96.06 93 GLU A O 1
ATOM 759 N N . PHE A 1 94 ? 0.042 -7.399 -8.456 1.00 95.31 94 PHE A N 1
ATOM 760 C CA . PHE A 1 94 ? -0.521 -6.326 -9.280 1.00 95.31 94 PHE A CA 1
ATOM 761 C C . PHE A 1 94 ? 0.522 -5.273 -9.672 1.00 95.31 94 PHE A C 1
ATOM 763 O O . PHE A 1 94 ? 0.489 -4.754 -10.787 1.00 95.31 94 PHE A O 1
ATOM 770 N N . CYS A 1 95 ? 1.444 -4.957 -8.763 1.00 94.06 95 CYS A N 1
ATOM 771 C CA . CYS A 1 95 ? 2.532 -4.017 -9.013 1.00 94.06 95 CYS A CA 1
ATOM 772 C C . CYS A 1 95 ? 3.813 -4.688 -9.535 1.00 94.06 95 CYS A C 1
ATOM 774 O O . CYS A 1 95 ? 4.840 -4.017 -9.628 1.00 94.06 95 CYS A O 1
ATOM 776 N N . GLU A 1 96 ? 3.766 -5.984 -9.866 1.00 94.19 96 GLU A N 1
ATOM 777 C CA . GLU A 1 96 ? 4.905 -6.761 -10.374 1.00 94.19 96 GLU A CA 1
ATOM 778 C C . GLU A 1 96 ? 6.130 -6.700 -9.443 1.00 94.19 96 GLU A C 1
ATOM 780 O O . GLU A 1 96 ? 7.272 -6.694 -9.890 1.00 94.19 96 GLU A O 1
ATOM 785 N N . MET A 1 97 ? 5.920 -6.651 -8.126 1.00 91.94 97 MET A N 1
ATOM 786 C CA . MET A 1 97 ? 6.974 -6.403 -7.129 1.00 91.94 97 MET A CA 1
ATOM 787 C C . MET A 1 97 ? 8.035 -7.519 -7.041 1.00 91.94 97 MET A C 1
ATOM 789 O O . MET A 1 97 ? 9.031 -7.368 -6.331 1.00 91.94 97 MET A O 1
ATOM 793 N N . HIS A 1 98 ? 7.840 -8.634 -7.750 1.00 91.38 98 HIS A N 1
ATOM 794 C CA . HIS A 1 98 ? 8.854 -9.668 -7.960 1.00 91.38 98 HIS A CA 1
ATOM 795 C C . HIS A 1 98 ? 9.964 -9.232 -8.923 1.00 91.38 98 HIS A C 1
ATOM 797 O O . HIS A 1 98 ? 11.081 -9.748 -8.840 1.00 91.38 98 HIS A O 1
ATOM 803 N N . GLU A 1 99 ? 9.688 -8.274 -9.808 1.00 91.44 99 GLU A N 1
ATOM 804 C CA . GLU A 1 99 ? 10.677 -7.754 -10.739 1.00 91.44 99 GLU A CA 1
ATOM 805 C C . GLU A 1 99 ? 11.614 -6.737 -10.060 1.00 91.44 99 GLU A C 1
ATOM 807 O O . GLU A 1 99 ? 11.193 -5.915 -9.233 1.00 91.44 99 GLU A O 1
ATOM 812 N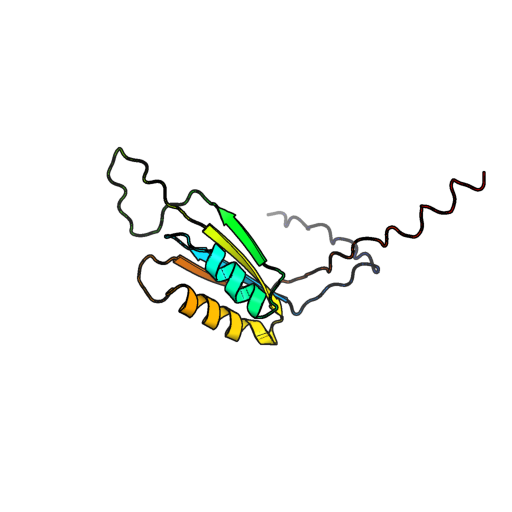 N . PRO A 1 100 ? 12.911 -6.732 -10.417 1.00 87.44 100 PRO A N 1
ATOM 813 C CA . PRO A 1 100 ? 13.859 -5.773 -9.871 1.00 87.44 100 PRO A CA 1
ATOM 814 C C . PRO A 1 100 ? 13.440 -4.320 -10.127 1.00 87.44 100 PRO A C 1
ATOM 816 O O . PRO A 1 100 ? 13.077 -3.947 -11.239 1.00 87.44 100 PRO A O 1
ATOM 819 N N . ASN A 1 101 ? 13.620 -3.467 -9.115 1.00 85.44 101 ASN A N 1
ATOM 820 C CA . ASN A 1 101 ? 13.374 -2.021 -9.179 1.00 85.44 101 ASN A CA 1
ATOM 821 C C . ASN A 1 101 ? 11.916 -1.596 -9.423 1.00 85.44 101 ASN A C 1
ATOM 823 O O . ASN A 1 101 ? 11.702 -0.445 -9.791 1.00 85.44 101 ASN A O 1
ATOM 827 N N . LYS A 1 102 ? 10.921 -2.456 -9.179 1.00 90.00 102 LYS A N 1
ATOM 828 C CA . LYS A 1 102 ? 9.507 -2.039 -9.214 1.00 90.00 102 LYS A CA 1
ATOM 829 C C . LYS A 1 102 ? 9.075 -1.273 -7.971 1.00 90.00 102 LYS A C 1
ATOM 831 O O . LYS A 1 102 ? 8.253 -0.360 -8.047 1.00 90.00 102 LYS A O 1
ATOM 836 N N . GLY A 1 103 ? 9.675 -1.596 -6.832 1.00 90.19 103 GLY A N 1
ATOM 837 C CA . GLY A 1 103 ? 9.340 -0.956 -5.577 1.00 90.19 103 GLY A CA 1
ATOM 838 C C . GLY A 1 103 ? 9.767 -1.764 -4.368 1.00 90.19 103 GLY A C 1
ATOM 839 O O . GLY A 1 103 ? 10.549 -2.710 -4.461 1.00 90.19 103 GLY A O 1
ATOM 840 N N . ILE A 1 104 ? 9.233 -1.367 -3.221 1.00 92.12 104 ILE A N 1
ATOM 841 C CA . ILE A 1 104 ? 9.332 -2.104 -1.963 1.00 92.12 104 ILE A CA 1
ATOM 842 C C . ILE A 1 104 ? 7.966 -2.125 -1.293 1.00 92.12 104 ILE A C 1
ATOM 844 O O . ILE A 1 104 ? 7.213 -1.158 -1.385 1.00 92.12 104 ILE A O 1
ATOM 848 N N . MET A 1 105 ? 7.662 -3.200 -0.575 1.00 95.06 105 MET A N 1
ATOM 849 C CA . MET A 1 105 ? 6.436 -3.312 0.204 1.00 95.06 105 MET A CA 1
ATOM 850 C C . MET A 1 105 ? 6.709 -4.065 1.503 1.00 95.06 105 MET A C 1
ATOM 852 O O . MET A 1 105 ? 7.539 -4.971 1.555 1.00 95.06 105 MET A O 1
ATOM 856 N N . TYR A 1 106 ? 6.032 -3.659 2.566 1.00 96.31 106 TYR A N 1
ATOM 857 C CA . TYR A 1 106 ? 6.124 -4.255 3.887 1.00 96.31 106 TYR A CA 1
ATOM 858 C C . TYR A 1 106 ? 4.790 -4.111 4.613 1.00 96.31 106 TYR A C 1
ATOM 860 O O . TYR A 1 106 ? 3.933 -3.307 4.250 1.00 96.31 106 TYR A O 1
ATOM 868 N N . MET A 1 107 ? 4.610 -4.905 5.660 1.00 96.69 107 MET A N 1
ATOM 869 C CA . MET A 1 107 ? 3.358 -4.981 6.395 1.00 96.69 107 MET A CA 1
ATOM 870 C C . MET A 1 107 ? 3.632 -4.987 7.895 1.00 96.69 107 MET A C 1
ATOM 872 O O . MET A 1 107 ? 4.542 -5.668 8.362 1.00 96.69 107 MET A O 1
ATOM 876 N N . ASN A 1 108 ? 2.849 -4.215 8.649 1.00 96.00 108 ASN A N 1
ATOM 877 C CA . ASN A 1 108 ? 2.972 -4.105 10.098 1.00 96.00 108 ASN A CA 1
ATOM 878 C C . ASN A 1 108 ? 1.603 -4.230 10.772 1.00 96.00 108 ASN A C 1
ATOM 880 O O . ASN A 1 108 ? 0.613 -3.664 10.306 1.00 96.00 108 ASN A O 1
ATOM 884 N N . LYS A 1 109 ? 1.559 -4.895 11.929 1.00 93.75 109 LYS A N 1
ATOM 885 C CA . LYS A 1 109 ? 0.388 -4.852 12.811 1.00 93.75 109 LYS A CA 1
ATOM 886 C C . LYS A 1 109 ? 0.285 -3.469 13.459 1.00 93.75 109 LYS A C 1
ATOM 888 O O . LYS A 1 109 ? 1.261 -2.986 14.037 1.00 93.75 109 LYS A O 1
ATOM 893 N N . LEU A 1 110 ? -0.894 -2.852 13.418 1.00 90.69 110 LEU A N 1
ATOM 894 C CA . LEU A 1 110 ? -1.146 -1.611 14.146 1.00 90.69 110 LEU A CA 1
ATOM 895 C C . LEU A 1 110 ? -1.499 -1.926 15.599 1.00 90.69 110 LEU A C 1
ATOM 897 O O . LEU A 1 110 ? -2.368 -2.746 15.883 1.00 90.69 110 LEU A O 1
ATOM 901 N N . SER A 1 111 ? -0.844 -1.243 16.538 1.00 85.38 111 SER A N 1
ATOM 902 C CA . SER A 1 111 ? -1.1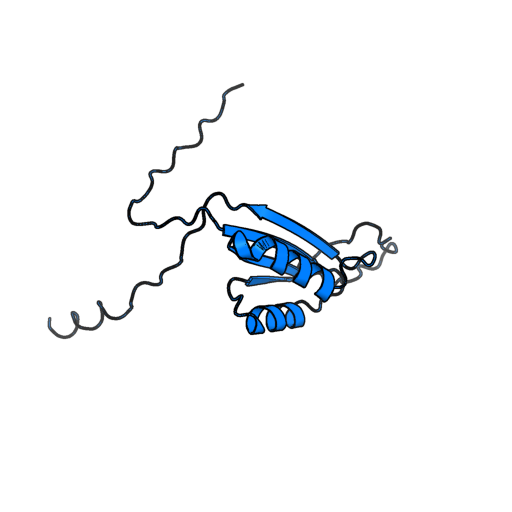43 -1.411 17.966 1.00 85.38 111 SER A CA 1
ATOM 903 C C . SER A 1 111 ? -2.532 -0.890 18.334 1.00 85.38 111 SER A C 1
ATOM 905 O O . SER A 1 111 ? -3.125 -1.371 19.295 1.00 85.38 111 SER A O 1
ATOM 907 N N . LYS A 1 112 ? -3.007 0.137 17.619 1.00 81.00 112 LYS A N 1
ATOM 908 C CA . LYS A 1 112 ? -4.302 0.793 17.809 1.00 81.00 112 LYS A CA 1
ATOM 909 C C . LYS A 1 112 ? -4.734 1.447 16.500 1.00 81.00 112 LYS A C 1
ATOM 911 O O . LYS A 1 112 ? -3.921 2.121 15.870 1.00 81.00 112 LYS A O 1
ATOM 916 N N . SER A 1 113 ? -6.006 1.312 16.161 1.00 82.94 113 SER A N 1
ATOM 917 C CA . SER A 1 113 ? -6.693 2.102 15.139 1.00 82.94 113 SER A CA 1
ATOM 918 C C . SER A 1 113 ? -7.979 2.676 15.735 1.00 82.94 113 SER A C 1
ATOM 920 O O . SER A 1 113 ? -8.551 2.077 16.644 1.00 82.94 113 SER A O 1
ATOM 922 N N . THR A 1 114 ? -8.416 3.840 15.269 1.00 82.25 114 THR A N 1
ATOM 923 C CA . THR A 1 114 ? -9.655 4.494 15.712 1.00 82.25 114 THR A CA 1
ATOM 924 C C . THR A 1 114 ? -10.488 4.828 14.496 1.00 82.25 114 THR A C 1
ATOM 926 O O . THR A 1 114 ? -9.965 5.406 13.544 1.00 82.25 114 THR A O 1
ATOM 929 N N . VAL A 1 115 ? -11.781 4.524 14.545 1.00 76.31 115 VAL A N 1
ATOM 930 C CA . VAL A 1 115 ? -12.710 4.964 13.504 1.00 76.31 115 VAL A CA 1
ATOM 931 C C . VAL A 1 115 ? -12.879 6.476 13.618 1.00 76.31 115 VAL A C 1
ATOM 933 O O . VAL A 1 115 ? -13.186 6.992 14.694 1.00 76.31 115 VAL A O 1
ATOM 936 N N . ASN A 1 116 ? -12.671 7.193 12.515 1.00 72.94 116 ASN A N 1
ATOM 937 C CA . ASN A 1 116 ? -12.974 8.616 12.458 1.00 72.94 116 ASN A CA 1
ATOM 938 C C . ASN A 1 116 ? -14.477 8.799 12.204 1.00 72.94 116 ASN A C 1
ATOM 940 O O . ASN A 1 116 ? -14.914 8.876 11.058 1.00 72.94 116 ASN A O 1
ATOM 944 N N . LEU A 1 117 ? -15.271 8.819 13.274 1.00 73.56 117 LEU A N 1
ATOM 945 C CA . LEU A 1 117 ? -16.692 9.148 13.197 1.00 73.56 117 LEU A CA 1
ATOM 946 C C . LEU A 1 117 ? -16.829 10.669 13.109 1.00 73.56 117 LEU A C 1
ATOM 948 O O . LEU A 1 117 ? -16.527 11.381 14.069 1.00 73.56 117 LEU A O 1
ATOM 952 N N . LEU A 1 118 ? -17.259 11.171 11.951 1.00 73.94 118 LEU A N 1
ATOM 953 C CA . LEU A 1 118 ? -17.678 12.564 11.850 1.00 73.94 118 LEU A CA 1
ATOM 954 C C . LEU A 1 118 ? -18.937 12.743 12.713 1.00 73.94 118 LEU A C 1
ATOM 956 O O . LEU A 1 118 ? -19.825 11.894 12.644 1.00 73.94 118 LEU A O 1
ATOM 960 N N . PRO A 1 119 ? -19.021 13.797 13.540 1.00 76.56 119 PRO A N 1
ATOM 961 C CA . PRO A 1 119 ? -20.233 14.069 14.297 1.00 76.56 119 PRO A CA 1
ATOM 962 C C . PRO A 1 119 ? -21.392 14.334 13.331 1.00 76.56 119 PRO A C 1
ATOM 964 O O . PRO A 1 119 ? -21.218 15.061 12.348 1.00 76.56 119 PRO A O 1
ATOM 967 N N . ASP A 1 120 ? -22.563 13.765 13.622 1.00 72.88 120 ASP A N 1
ATOM 968 C CA . ASP A 1 120 ? -23.778 14.046 12.861 1.00 72.88 120 ASP A CA 1
ATOM 969 C C . ASP A 1 120 ? -24.059 15.553 12.924 1.00 72.88 120 ASP A C 1
AT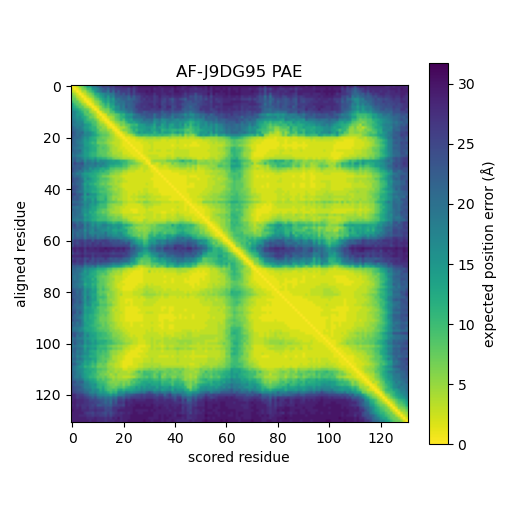OM 971 O O . ASP A 1 120 ? -24.253 16.136 13.992 1.00 72.88 120 ASP A O 1
ATOM 975 N N . LEU A 1 121 ? -24.055 16.214 11.765 1.00 64.44 121 LEU A N 1
ATOM 976 C CA . LEU A 1 121 ? -24.261 17.663 11.654 1.00 64.44 121 LEU A CA 1
ATOM 977 C C . LEU A 1 121 ? -25.707 18.093 11.980 1.00 64.44 121 LEU A C 1
ATOM 979 O O . LEU A 1 121 ? -26.022 19.279 11.898 1.00 64.44 121 LEU A O 1
ATOM 983 N N . GLU A 1 122 ? -26.590 17.162 12.346 1.00 58.97 122 GLU A N 1
ATOM 984 C CA . GLU A 1 122 ? -28.030 17.406 12.459 1.00 58.97 122 GLU A CA 1
ATOM 985 C C . GLU A 1 122 ? -28.493 17.969 13.816 1.00 58.97 122 GLU A C 1
ATOM 987 O O . GLU A 1 122 ? -29.611 18.473 13.900 1.00 58.97 122 GLU A O 1
ATOM 992 N N . GLU A 1 123 ? -27.664 17.994 14.867 1.00 54.03 123 GLU A N 1
ATOM 993 C CA . GLU A 1 123 ? -28.132 18.445 16.196 1.00 54.03 123 GLU A CA 1
ATOM 994 C C . GLU A 1 123 ? -28.053 19.962 16.455 1.00 54.03 123 GLU A C 1
ATOM 996 O O . GLU A 1 123 ? -28.707 20.454 17.373 1.00 54.03 123 GLU A O 1
ATOM 1001 N N . ASN A 1 124 ? -27.335 20.747 15.642 1.00 48.16 124 ASN A N 1
ATOM 1002 C CA . ASN A 1 124 ? -27.102 22.173 15.947 1.00 48.16 124 ASN A CA 1
ATOM 1003 C C . ASN A 1 124 ? -27.887 23.177 15.086 1.00 48.16 124 ASN A C 1
ATOM 1005 O O . ASN A 1 124 ? -27.773 24.379 15.309 1.00 48.16 124 ASN A O 1
ATOM 1009 N N . SER A 1 125 ? -28.713 22.739 14.129 1.00 50.31 125 SER A N 1
ATOM 1010 C CA . SER A 1 125 ? -29.445 23.665 13.239 1.00 50.31 125 SER A CA 1
ATOM 1011 C C . SER A 1 125 ? -30.877 23.998 13.678 1.00 50.31 125 SER A C 1
ATOM 1013 O O . SER A 1 125 ? -31.518 24.827 13.036 1.00 50.31 125 SER A O 1
ATOM 1015 N N . GLN A 1 126 ? -31.401 23.392 14.752 1.00 47.56 126 GLN A N 1
ATOM 1016 C CA . GL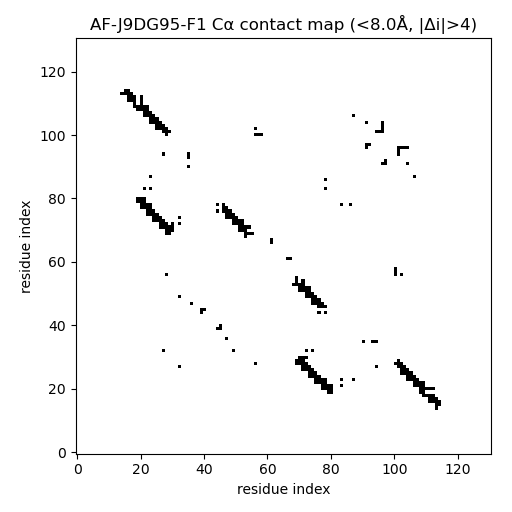N A 1 126 ? -32.784 23.638 15.203 1.00 47.56 126 GLN A CA 1
ATOM 1017 C C . GLN A 1 126 ? -32.909 24.516 16.460 1.00 47.56 126 GLN A C 1
ATOM 1019 O O . GLN A 1 126 ? -34.013 24.959 16.770 1.00 47.56 126 GLN A O 1
ATOM 1024 N N . THR A 1 127 ? -31.812 24.847 17.148 1.00 48.56 127 THR A N 1
ATOM 1025 C CA . THR A 1 127 ? -31.877 25.624 18.404 1.00 48.56 127 THR A CA 1
ATOM 1026 C C . THR A 1 127 ? -31.748 27.143 18.195 1.00 48.56 127 THR A C 1
ATOM 1028 O O . THR A 1 127 ? -32.246 27.915 19.009 1.00 48.56 127 THR A O 1
ATOM 1031 N N . GLU A 1 128 ? -31.178 27.614 17.079 1.00 45.19 128 GLU A N 1
ATOM 1032 C CA . GLU A 1 128 ? -30.965 29.060 16.844 1.00 45.19 128 GLU A CA 1
ATOM 1033 C C . GLU A 1 128 ? -32.150 29.798 16.187 1.00 45.19 128 GLU A C 1
ATOM 1035 O O . GLU A 1 128 ? -32.105 31.015 16.039 1.00 45.19 128 GLU A O 1
ATOM 1040 N N . LEU A 1 129 ? -33.241 29.106 15.835 1.00 50.31 129 LEU A N 1
ATOM 1041 C CA . LEU A 1 129 ? -34.453 29.730 15.267 1.00 50.31 129 LEU A CA 1
ATOM 1042 C C . LEU A 1 129 ? -35.607 29.894 16.276 1.00 50.31 129 LEU A C 1
ATOM 1044 O O . LEU A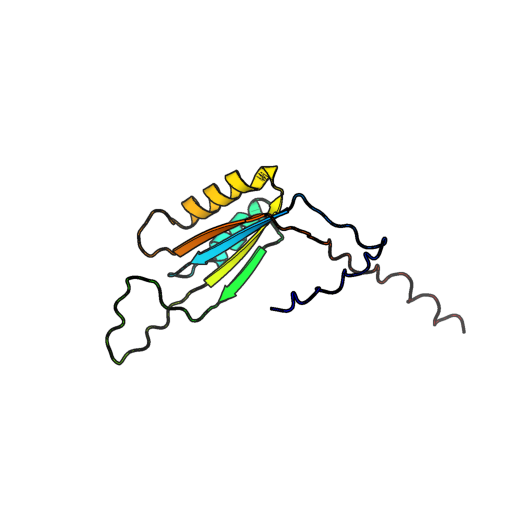 1 129 ? -36.701 30.305 15.890 1.00 50.31 129 LEU A O 1
ATOM 1048 N N . ALA A 1 130 ? -35.376 29.594 17.558 1.00 44.56 130 ALA A N 1
ATOM 1049 C CA . ALA A 1 130 ? -36.379 29.699 18.622 1.00 44.56 130 ALA A CA 1
ATOM 1050 C C . ALA A 1 130 ? -35.927 30.551 19.829 1.00 44.56 130 ALA A C 1
ATOM 1052 O O . ALA A 1 130 ? -36.442 30.349 20.931 1.00 44.56 130 ALA A O 1
ATOM 1053 N N . SER A 1 131 ? -34.991 31.495 19.633 1.00 40.41 131 SER A N 1
ATOM 1054 C CA . SER A 1 131 ? -34.585 32.480 20.659 1.00 40.41 131 SER A CA 1
ATOM 1055 C C . SER A 1 131 ? -34.869 33.909 20.217 1.00 40.41 131 SER A C 1
ATOM 1057 O O . SER A 1 131 ? -34.514 34.232 19.062 1.00 40.41 131 SER A O 1
#

Solvent-accessible surface area (backbone atoms only — not comparable to full-atom values): 8333 Å² total; per-residue (Å²): 132,85,79,80,79,72,80,81,74,79,80,60,88,86,61,66,69,43,70,56,36,27,38,39,37,35,36,32,45,79,42,67,60,69,59,53,53,51,57,35,46,77,69,72,49,73,59,61,48,77,48,82,44,94,66,81,66,84,90,65,81,76,58,91,92,56,86,77,84,49,54,22,31,37,40,40,38,58,38,47,60,93,48,40,65,64,53,49,52,48,53,38,60,75,59,45,48,86,46,89,78,32,50,53,74,52,75,45,79,37,88,64,44,67,79,84,75,76,76,77,81,75,78,73,77,72,66,78,82,77,118

Foldseek 3Di:
DDDPDDPPPPDDPPWDKDQQKKKKKKKFFQDPVVVVCVVCVVVVQNQKDKDFDQDDDPPDDDDPPDDPRTRMMMMMGMDGNVCQVVVNVVVCVVQVVVDPRRIDMDMDRDRIDTDPDDPDPPPPPPPVVPD

Secondary structure (DSSP, 8-state):
--------PPP-TT-PEESSEEEEEEEESS--HHHHHHHHHTTT---EEEEEE----TT--PPTT------EEEEEEEEEHHHHHHHHHHHHHHTTTTSTTSEEEEEEE-S-EE---PPPTTSSSSSTT--

Nearest PDB structures (foldseek):
  3ta1-assembly2_E  TM=7.909E-01  e=1.813E-03  Archaeoglobus fulgidus DSM 4304
  4rx6-assembly1_A  TM=7.577E-01  e=1.358E-03  Bacillus subtilis subsp. subtilis str. 168
  4aff-assembly1_A  TM=7.865E-01  e=4.315E-03  Synechococcus elongatus
  2xul-assembly2_F  TM=7.827E-01  e=5.132E-03  Synechococcus elongatus PCC 7942 = FACHB-805
  2xzw-assembly3_I  TM=7.781E-01  e=1.831E-02  Synechococcus elongatus PCC 7942 = FACHB-805

Mean predicted aligned error: 11.45 Å

Radius of gyration: 20.94 Å; Cα contacts (8 Å, |Δi|>4): 161; chains: 1; bounding box: 63×44×47 Å

Sequence (131 aa):
MDMKQFPIRSFDERVQFMDYTWIISGTIYDGGSEKLLEALRLREINECYFYNVASTPIGKKTVAGVAESFDVETFHVLVSADQADNIFEFIYEFCEMHEPNKGIMYMNKLSKSTVNLLPDLEENSQTELAS